Protein AF-A0A7C7CM35-F1 (afdb_monomer)

Solvent-accessible surface area (backbone atoms only — not comparable to full-atom values): 4782 Å² total; per-residue (Å²): 134,83,58,60,60,82,75,73,42,74,70,90,50,99,65,79,44,68,46,76,50,45,58,77,36,63,41,38,70,70,49,40,51,51,52,50,59,54,45,58,73,71,70,49,77,41,75,41,73,64,85,67,55,46,91,80,67,40,62,87,93,39,65,69,58,33,53,54,43,53,50,32,44,71,91,133

Foldseek 3Di:
DDDPVNVQFDPPDVDQFEAECELVQQQPPVSVVVVQVVVVVVVHSYYDYDADDLVVPPDPPDVPSSVSVVRSHYDD

Nearest PDB structures (foldseek):
  6ncs-assembly1_B  TM=8.520E-01  e=3.729E-03  Leptospira borgpetersenii serovar Hardjo-bovis str. JB197
  1vli-assembly1_A  TM=6.682E-01  e=2.373E-02  Bacillus subtilis
  8kgc-assembly1_C  TM=3.528E-01  e=2.686E+00  Homo sapiens

Secondary structure (DSSP, 8-state):
---GGGGT---SSSS--EEEEETTTTT-HHHHHHHHHHHHTTT-SEEEE----HHHHSPTT-HHHHHHHHHTPPP-

pLDDT: mean 92.98, std 7.09, range [68.31, 98.44]

Radius of gyration: 15.78 Å; Cα contacts (8 Å, |Δi|>4): 75; chains: 1; bounding box: 40×30×35 Å

Structure (mmCIF, N/CA/C/O backbone):
data_AF-A0A7C7CM35-F1
#
_entry.id   AF-A0A7C7CM35-F1
#
loop_
_atom_site.group_PDB
_atom_site.id
_atom_site.type_symbol
_atom_site.label_atom_id
_atom_site.label_alt_id
_atom_site.label_comp_id
_atom_site.label_asym_id
_atom_site.label_entity_id
_atom_site.label_seq_id
_atom_site.pdbx_PDB_ins_code
_atom_site.Cartn_x
_atom_site.Cartn_y
_atom_site.Cartn_z
_atom_site.occupancy
_atom_site.B_iso_or_equiv
_atom_site.auth_seq_id
_atom_site.auth_comp_id
_atom_site.auth_asym_id
_atom_site.auth_atom_id
_atom_site.pdbx_PDB_model_num
ATOM 1 N N . MET A 1 1 ? 24.960 17.793 -3.409 1.00 68.31 1 MET A N 1
ATOM 2 C CA . MET A 1 1 ? 23.579 17.334 -3.680 1.00 68.31 1 MET A CA 1
ATOM 3 C C . MET A 1 1 ? 23.707 15.990 -4.389 1.00 68.31 1 MET A C 1
ATOM 5 O O . MET A 1 1 ? 24.497 15.935 -5.320 1.00 68.31 1 MET A O 1
ATOM 9 N N . LYS A 1 2 ? 23.094 14.905 -3.893 1.00 75.62 2 LYS A N 1
ATOM 10 C CA . LYS A 1 2 ? 23.189 13.580 -4.548 1.00 75.62 2 LYS A CA 1
ATOM 11 C C . LYS A 1 2 ? 22.352 13.585 -5.831 1.00 75.62 2 LYS A C 1
ATOM 13 O O . LYS A 1 2 ? 21.300 14.226 -5.833 1.00 75.62 2 LYS A O 1
ATOM 18 N N . ALA A 1 3 ? 22.793 12.907 -6.890 1.00 83.75 3 ALA A N 1
ATOM 19 C CA . ALA A 1 3 ? 21.947 12.725 -8.064 1.00 83.75 3 ALA A CA 1
ATOM 20 C C . ALA A 1 3 ? 20.815 11.738 -7.732 1.00 83.75 3 ALA A C 1
ATOM 22 O O . ALA A 1 3 ? 20.982 10.840 -6.909 1.00 83.75 3 ALA A O 1
ATOM 23 N N . LEU A 1 4 ? 19.651 11.892 -8.368 1.00 83.00 4 LEU A N 1
ATOM 24 C CA . LEU A 1 4 ? 18.490 11.022 -8.128 1.00 83.00 4 LEU A CA 1
ATOM 25 C C . LEU A 1 4 ? 18.793 9.550 -8.479 1.00 83.00 4 LEU A C 1
ATOM 27 O O . LEU A 1 4 ? 18.369 8.645 -7.763 1.00 83.00 4 LEU A O 1
ATOM 31 N N . LYS A 1 5 ? 19.618 9.311 -9.508 1.00 84.00 5 LYS A N 1
ATOM 32 C CA . LYS A 1 5 ? 20.125 7.970 -9.843 1.00 84.00 5 LYS A CA 1
ATOM 33 C C . LYS A 1 5 ? 20.949 7.346 -8.714 1.00 84.00 5 LYS A C 1
ATOM 35 O O . LYS A 1 5 ? 20.844 6.146 -8.481 1.00 84.00 5 LYS A O 1
ATOM 40 N N . ASP A 1 6 ? 21.701 8.153 -7.962 1.00 89.06 6 ASP A N 1
ATOM 41 C CA . ASP A 1 6 ? 22.557 7.680 -6.860 1.00 89.06 6 ASP A CA 1
ATOM 42 C C . ASP A 1 6 ? 21.746 7.148 -5.667 1.00 89.06 6 ASP A C 1
ATOM 44 O O . ASP A 1 6 ? 22.300 6.517 -4.768 1.00 89.06 6 ASP A O 1
ATOM 48 N N . ILE A 1 7 ? 20.440 7.428 -5.632 1.00 86.50 7 ILE A N 1
ATOM 49 C CA . ILE A 1 7 ? 19.506 6.937 -4.612 1.00 86.50 7 ILE A CA 1
ATOM 50 C C . ILE A 1 7 ? 18.485 5.941 -5.184 1.00 86.50 7 ILE A C 1
ATOM 52 O O . ILE A 1 7 ? 17.475 5.668 -4.543 1.00 86.50 7 ILE A O 1
ATOM 56 N N . GLY A 1 8 ? 18.756 5.385 -6.372 1.00 80.19 8 GLY A N 1
ATOM 57 C CA . GLY A 1 8 ? 17.956 4.317 -6.977 1.00 80.19 8 GLY A CA 1
ATOM 58 C C . GLY A 1 8 ? 16.731 4.788 -7.759 1.00 80.19 8 GLY A C 1
ATOM 59 O O . GLY A 1 8 ? 15.912 3.958 -8.141 1.00 80.19 8 GLY A O 1
ATOM 60 N N . LEU A 1 9 ? 16.591 6.091 -8.020 1.00 85.19 9 LEU A N 1
ATOM 61 C CA . LEU A 1 9 ? 15.511 6.592 -8.864 1.00 85.19 9 LEU A CA 1
ATOM 62 C C . LEU A 1 9 ? 15.912 6.484 -10.334 1.00 85.19 9 LEU A C 1
ATOM 64 O O . LEU A 1 9 ? 16.927 7.041 -10.762 1.00 85.19 9 LEU A O 1
ATOM 68 N N . ASN A 1 10 ? 15.084 5.802 -11.117 1.00 80.06 10 ASN A N 1
ATOM 69 C CA . ASN A 1 10 ? 15.186 5.814 -12.565 1.00 80.06 10 ASN A CA 1
ATOM 70 C C . ASN A 1 10 ? 14.896 7.227 -13.094 1.00 80.06 10 ASN A C 1
ATOM 72 O O . ASN A 1 10 ? 13.795 7.748 -12.933 1.00 80.06 10 ASN A O 1
ATOM 76 N N . THR A 1 11 ? 15.891 7.852 -13.722 1.00 82.62 11 THR A N 1
ATOM 77 C CA . THR A 1 11 ? 15.732 9.160 -14.378 1.00 82.62 11 THR A CA 1
ATOM 78 C C . THR A 1 11 ? 15.976 9.092 -15.882 1.00 82.62 11 THR A C 1
ATOM 80 O O . THR A 1 11 ? 16.238 10.124 -16.498 1.00 82.62 11 THR A O 1
ATOM 83 N N . ASP A 1 12 ? 15.985 7.890 -16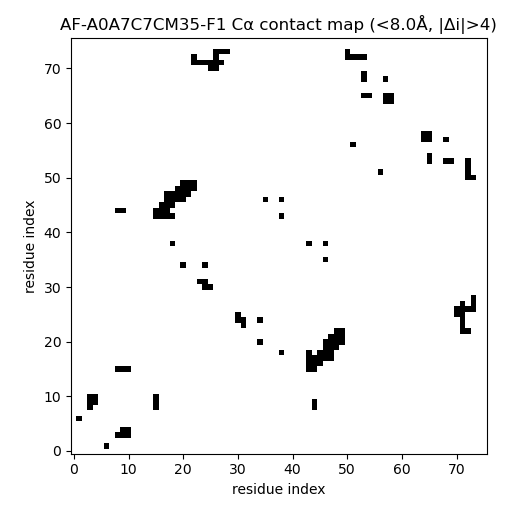.463 1.00 82.00 12 ASP A N 1
ATOM 84 C CA . ASP A 1 12 ? 16.080 7.725 -17.917 1.00 82.00 12 ASP A CA 1
ATOM 85 C C . ASP A 1 12 ? 14.760 8.126 -18.589 1.00 82.00 12 ASP A C 1
ATOM 87 O O . ASP A 1 12 ? 14.757 8.638 -19.707 1.00 82.00 12 ASP A O 1
ATOM 91 N N . ASN A 1 13 ? 13.647 7.983 -17.862 1.00 72.69 13 ASN A N 1
ATOM 92 C CA . ASN A 1 13 ? 12.345 8.511 -18.243 1.00 72.69 13 ASN A CA 1
ATOM 93 C C . ASN A 1 13 ? 12.132 9.921 -17.675 1.00 72.69 13 ASN A C 1
ATOM 95 O O . ASN A 1 13 ? 12.522 10.231 -16.550 1.00 72.69 13 ASN A O 1
ATOM 99 N N . ALA A 1 14 ? 11.422 10.767 -18.427 1.00 81.62 14 ALA A N 1
ATOM 100 C CA . ALA A 1 14 ? 11.022 12.100 -17.965 1.00 81.62 14 ALA A CA 1
ATOM 101 C C . ALA A 1 14 ? 9.959 12.065 -16.844 1.00 81.62 14 ALA A C 1
ATOM 103 O O . ALA A 1 14 ? 9.651 13.096 -16.250 1.00 81.62 14 ALA A O 1
ATOM 104 N N . THR A 1 15 ? 9.360 10.902 -16.566 1.00 88.88 15 THR A N 1
ATOM 105 C CA . THR A 1 15 ? 8.305 10.711 -15.561 1.00 88.88 15 THR A CA 1
ATOM 106 C C . THR A 1 15 ? 8.625 9.503 -14.695 1.00 88.88 15 THR A C 1
ATOM 108 O O . THR A 1 15 ? 8.914 8.437 -15.227 1.00 88.88 15 THR A O 1
ATOM 111 N N . TYR A 1 16 ? 8.535 9.688 -13.378 1.00 90.25 16 TYR A N 1
ATOM 112 C CA . TYR A 1 16 ? 8.681 8.635 -12.379 1.00 90.25 16 TYR A CA 1
ATOM 113 C C . TYR A 1 16 ? 7.294 8.150 -11.950 1.00 90.25 16 TYR A C 1
ATOM 115 O O . TYR A 1 16 ? 6.499 8.929 -11.416 1.00 90.25 16 TYR A O 1
ATOM 123 N N . ILE A 1 17 ? 6.984 6.884 -12.205 1.00 93.12 17 ILE A N 1
ATOM 124 C CA . ILE A 1 17 ? 5.656 6.307 -12.005 1.00 93.12 17 ILE A CA 1
ATOM 125 C C . ILE A 1 17 ? 5.627 5.521 -10.695 1.00 93.12 17 ILE A C 1
ATOM 127 O O . ILE A 1 17 ? 6.384 4.572 -10.496 1.00 93.12 17 ILE A O 1
ATOM 131 N N . ILE A 1 18 ? 4.701 5.896 -9.811 1.00 95.56 18 ILE A N 1
ATOM 132 C CA . ILE A 1 18 ? 4.473 5.229 -8.527 1.00 95.56 18 ILE A CA 1
ATOM 133 C C . ILE A 1 18 ? 3.108 4.541 -8.563 1.00 95.56 18 ILE A C 1
ATOM 135 O O . ILE A 1 18 ? 2.078 5.209 -8.651 1.00 95.56 18 ILE A O 1
ATOM 139 N N . ALA A 1 19 ? 3.090 3.214 -8.443 1.00 97.56 19 ALA A N 1
ATOM 140 C CA . ALA A 1 19 ? 1.866 2.461 -8.202 1.00 97.56 19 ALA A CA 1
ATOM 141 C C . ALA A 1 19 ? 1.446 2.603 -6.730 1.00 97.56 19 ALA A C 1
ATOM 143 O O . ALA A 1 19 ? 2.078 2.047 -5.828 1.00 97.56 19 ALA A O 1
ATOM 144 N N . GLU A 1 20 ? 0.373 3.352 -6.476 1.00 98.19 20 GLU A N 1
ATOM 145 C CA . GLU A 1 20 ? -0.205 3.471 -5.137 1.00 98.19 20 GLU A CA 1
ATOM 146 C C . GLU A 1 20 ? -0.974 2.197 -4.778 1.00 98.19 20 GLU A C 1
ATOM 148 O O . GLU A 1 20 ? -2.108 1.992 -5.213 1.00 98.19 20 GLU A O 1
ATOM 153 N N . ILE A 1 21 ? -0.359 1.346 -3.956 1.00 98.12 21 ILE A N 1
ATOM 154 C CA . ILE A 1 21 ? -1.029 0.198 -3.343 1.00 98.12 21 ILE A CA 1
ATOM 155 C C . ILE A 1 21 ? -1.947 0.683 -2.215 1.00 98.12 21 ILE A C 1
ATOM 157 O O . ILE A 1 21 ? -3.047 0.154 -2.047 1.00 98.12 21 ILE A O 1
ATOM 161 N N . GLY A 1 22 ? -1.531 1.711 -1.469 1.00 97.69 22 GLY A N 1
ATOM 162 C CA . GLY A 1 22 ? -2.343 2.301 -0.407 1.00 97.69 22 GLY A CA 1
ATOM 163 C C . GLY A 1 22 ? -2.734 1.260 0.641 1.00 97.69 22 GLY A C 1
ATOM 164 O O . GLY A 1 22 ? -1.850 0.668 1.254 1.00 97.69 22 GLY A O 1
ATOM 165 N N . ILE A 1 23 ? -4.042 1.036 0.799 1.00 97.69 23 ILE A N 1
ATOM 166 C CA . ILE A 1 23 ? -4.629 0.006 1.671 1.00 97.69 23 ILE A CA 1
ATOM 167 C C . ILE A 1 23 ? -5.190 -1.201 0.899 1.00 97.69 23 ILE A C 1
ATOM 169 O O . ILE A 1 23 ? -5.826 -2.065 1.489 1.00 97.69 23 ILE A O 1
ATOM 173 N N . ASN A 1 24 ? -4.964 -1.326 -0.412 1.00 98.00 24 ASN A N 1
ATOM 174 C CA . ASN A 1 24 ? -5.592 -2.380 -1.233 1.00 98.00 24 ASN A CA 1
ATOM 175 C C . ASN A 1 24 ? -5.192 -3.816 -0.838 1.00 98.00 24 ASN A C 1
ATOM 177 O O . ASN A 1 24 ? -5.799 -4.775 -1.304 1.00 98.00 24 ASN A O 1
ATOM 181 N N . HIS A 1 25 ? -4.191 -3.977 0.030 1.00 97.31 25 HIS A N 1
ATOM 182 C CA . HIS A 1 25 ? -3.777 -5.266 0.583 1.00 97.31 25 HIS A CA 1
ATOM 183 C C . HIS A 1 25 ? -4.736 -5.831 1.642 1.00 97.31 25 HIS A C 1
ATOM 185 O O . HIS A 1 25 ? -4.575 -6.978 2.042 1.00 97.31 25 HIS A O 1
ATOM 191 N N . GLY A 1 26 ? -5.723 -5.073 2.129 1.00 96.44 26 GLY A N 1
ATOM 192 C CA . GLY A 1 26 ? -6.738 -5.646 3.025 1.00 96.44 26 GLY A CA 1
ATOM 193 C C . GLY A 1 26 ? -6.240 -6.025 4.426 1.00 96.44 26 GLY A C 1
ATOM 194 O O . GLY A 1 26 ? -6.939 -6.766 5.109 1.00 96.44 26 GLY A O 1
ATOM 195 N N . GLY A 1 27 ? -5.036 -5.589 4.817 1.00 95.75 27 GLY A N 1
ATOM 196 C CA . GLY A 1 27 ? -4.324 -6.085 6.008 1.00 95.75 27 GLY A CA 1
ATOM 197 C C . GLY A 1 27 ? -3.573 -7.413 5.803 1.00 95.75 27 GLY A C 1
ATOM 198 O O . GLY A 1 27 ? -2.924 -7.900 6.723 1.00 95.75 27 GLY A O 1
ATOM 199 N N . ASP A 1 28 ? -3.610 -7.992 4.600 1.00 95.62 28 ASP A N 1
ATOM 200 C CA . ASP A 1 28 ? -2.980 -9.278 4.291 1.00 95.62 28 ASP A CA 1
ATOM 201 C C . ASP A 1 28 ? -1.603 -9.090 3.625 1.00 95.62 28 ASP A C 1
ATOM 203 O O . ASP A 1 28 ? -1.469 -8.529 2.532 1.00 95.62 28 ASP A O 1
ATOM 207 N N . ILE A 1 29 ? -0.553 -9.599 4.276 1.00 95.31 29 ILE A N 1
ATOM 208 C CA . ILE A 1 29 ? 0.826 -9.526 3.777 1.00 95.31 29 ILE A CA 1
ATOM 209 C C . ILE A 1 29 ? 1.054 -10.354 2.503 1.00 95.31 29 ILE A C 1
ATOM 211 O O . ILE A 1 29 ? 1.906 -10.003 1.683 1.00 95.31 29 ILE A O 1
ATOM 215 N N . ALA A 1 30 ? 0.319 -11.451 2.312 1.00 96.62 30 ALA A N 1
ATOM 216 C CA . ALA A 1 30 ? 0.400 -12.255 1.100 1.00 96.62 30 ALA A CA 1
ATOM 217 C C . ALA A 1 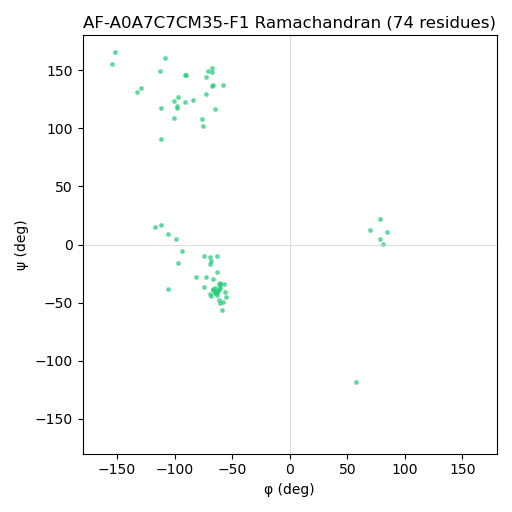30 ? -0.193 -11.488 -0.088 1.00 96.62 30 ALA A C 1
ATOM 219 O O . ALA A 1 30 ? 0.431 -11.436 -1.149 1.00 96.62 30 ALA A O 1
ATOM 220 N N . VAL A 1 31 ? -1.330 -10.813 0.114 1.00 97.56 31 VAL A N 1
ATOM 221 C CA . VAL A 1 31 ? -1.924 -9.926 -0.899 1.00 97.56 31 VAL A CA 1
ATOM 222 C C . VAL A 1 31 ? -0.998 -8.743 -1.190 1.00 97.56 31 VAL A C 1
ATOM 224 O O . VAL A 1 31 ? -0.770 -8.425 -2.354 1.00 97.56 31 VAL A O 1
ATOM 227 N N . ALA A 1 32 ? -0.381 -8.134 -0.170 1.00 97.00 32 ALA A N 1
ATOM 228 C CA . ALA A 1 32 ? 0.602 -7.064 -0.369 1.00 97.00 32 ALA A CA 1
ATOM 229 C C . ALA A 1 32 ? 1.756 -7.495 -1.295 1.00 97.00 32 ALA A C 1
ATOM 231 O O . ALA A 1 32 ? 2.103 -6.765 -2.222 1.00 97.00 32 ALA A O 1
ATOM 232 N N . LYS A 1 33 ? 2.310 -8.699 -1.097 1.00 97.44 33 LYS A N 1
ATOM 233 C CA . LYS A 1 33 ? 3.359 -9.260 -1.968 1.00 97.44 33 LYS A CA 1
ATOM 234 C C . LYS A 1 33 ? 2.868 -9.484 -3.399 1.00 97.44 33 LYS A C 1
ATOM 236 O O . LYS A 1 33 ? 3.555 -9.099 -4.339 1.00 97.44 33 LYS A O 1
ATOM 241 N N . GLN A 1 34 ? 1.660 -10.020 -3.568 1.00 98.44 34 GLN A N 1
ATOM 242 C CA . GLN A 1 34 ? 1.060 -10.200 -4.895 1.00 98.44 34 GLN A CA 1
ATOM 243 C C . GLN A 1 34 ? 0.856 -8.865 -5.627 1.00 98.44 34 GLN A C 1
ATOM 245 O O . GLN A 1 34 ? 1.074 -8.788 -6.837 1.00 98.44 34 GLN A O 1
ATOM 250 N N . LEU A 1 35 ? 0.471 -7.805 -4.909 1.00 98.38 35 LEU A N 1
ATOM 251 C CA . LEU A 1 35 ? 0.328 -6.462 -5.475 1.00 98.38 35 LEU A CA 1
ATOM 252 C C . LEU A 1 35 ? 1.680 -5.885 -5.916 1.00 98.38 35 LEU A C 1
ATOM 254 O O . LEU A 1 35 ? 1.750 -5.281 -6.986 1.00 98.38 35 LEU A O 1
ATOM 258 N N . ILE A 1 36 ? 2.751 -6.121 -5.150 1.00 98.31 36 ILE A N 1
ATOM 259 C CA . ILE A 1 36 ? 4.122 -5.756 -5.545 1.00 98.31 36 ILE A CA 1
ATOM 260 C C . ILE A 1 36 ? 4.516 -6.489 -6.832 1.00 98.31 36 ILE A C 1
ATOM 262 O O . ILE A 1 36 ? 4.924 -5.845 -7.798 1.00 98.31 36 ILE A O 1
ATOM 266 N N . ASP A 1 37 ? 4.333 -7.812 -6.880 1.00 98.31 37 ASP A N 1
ATOM 267 C CA . ASP A 1 37 ? 4.655 -8.623 -8.060 1.00 98.31 37 ASP A CA 1
ATOM 268 C C . ASP A 1 37 ? 3.847 -8.192 -9.292 1.00 98.31 37 ASP A C 1
ATOM 270 O O . ASP A 1 37 ? 4.352 -8.203 -10.416 1.00 98.31 37 ASP A O 1
ATOM 274 N N . SER A 1 38 ? 2.580 -7.814 -9.100 1.00 98.12 38 SER A N 1
ATOM 275 C CA . SER A 1 38 ? 1.727 -7.308 -10.174 1.00 98.12 38 SER A CA 1
ATOM 276 C C . SER A 1 38 ? 2.196 -5.946 -10.676 1.00 98.12 38 SER A C 1
ATOM 278 O O . SER A 1 38 ? 2.248 -5.742 -11.886 1.00 98.12 38 SER A O 1
ATOM 280 N N . ALA A 1 39 ? 2.542 -5.022 -9.778 1.00 98.06 39 ALA A N 1
ATOM 281 C CA . ALA A 1 39 ? 3.037 -3.700 -10.147 1.00 98.06 39 ALA A CA 1
ATOM 282 C C . ALA A 1 39 ? 4.391 -3.788 -10.869 1.00 98.06 39 ALA A C 1
ATOM 284 O O . ALA A 1 39 ? 4.578 -3.161 -11.905 1.00 98.06 39 ALA A O 1
ATOM 285 N N . ALA A 1 40 ? 5.308 -4.638 -10.402 1.00 96.12 40 ALA A N 1
ATOM 286 C CA . ALA A 1 40 ? 6.604 -4.831 -11.053 1.00 96.12 40 ALA A CA 1
ATOM 287 C C . ALA A 1 40 ? 6.470 -5.265 -12.528 1.00 96.12 40 ALA A C 1
AT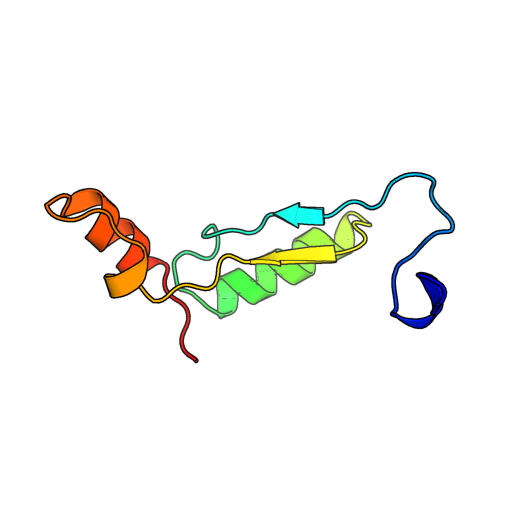OM 289 O O . ALA A 1 40 ? 7.254 -4.841 -13.377 1.00 96.12 40 ALA A O 1
ATOM 290 N N . LYS A 1 41 ? 5.439 -6.055 -12.864 1.00 97.69 41 LYS A N 1
ATOM 291 C CA . LYS A 1 41 ? 5.169 -6.506 -14.242 1.00 97.69 41 LYS A CA 1
ATOM 292 C C . LYS A 1 41 ? 4.700 -5.394 -15.185 1.00 97.69 41 LYS A C 1
ATOM 294 O O . LYS A 1 41 ? 4.732 -5.603 -16.395 1.00 97.69 41 LYS A O 1
ATOM 299 N N . THR A 1 42 ? 4.254 -4.244 -14.675 1.00 95.56 42 THR A N 1
ATOM 300 C CA . THR A 1 42 ? 3.768 -3.132 -15.510 1.00 95.56 42 THR A CA 1
ATOM 301 C C . THR A 1 42 ? 4.848 -2.100 -15.834 1.00 95.56 42 THR A C 1
ATOM 303 O O . THR A 1 42 ? 4.595 -1.197 -16.629 1.00 95.56 42 THR A O 1
ATOM 306 N N . GLY A 1 43 ? 6.051 -2.238 -15.263 1.00 90.88 43 GLY A N 1
ATOM 307 C CA . GLY A 1 43 ? 7.169 -1.326 -15.510 1.00 90.88 43 GLY A CA 1
ATOM 308 C C . GLY A 1 43 ? 7.088 -0.003 -14.743 1.00 90.88 43 GLY A C 1
ATOM 309 O O . GLY A 1 43 ? 7.698 0.972 -15.171 1.00 90.88 43 GLY A O 1
ATOM 310 N N . VAL A 1 44 ? 6.336 0.053 -13.636 1.00 93.81 44 VAL A N 1
ATOM 311 C CA . VAL A 1 44 ? 6.390 1.206 -12.719 1.00 93.81 44 VAL A CA 1
ATOM 312 C C . VAL A 1 44 ? 7.744 1.284 -12.021 1.00 93.81 44 VAL A C 1
ATOM 314 O O . VAL A 1 44 ? 8.385 0.264 -11.771 1.00 93.81 44 VAL A O 1
ATOM 317 N N . ASP A 1 45 ? 8.154 2.495 -11.655 1.00 92.25 45 ASP A N 1
ATOM 318 C CA . ASP A 1 45 ? 9.443 2.728 -11.006 1.00 92.25 45 ASP A CA 1
ATOM 319 C C . ASP A 1 45 ? 9.397 2.427 -9.500 1.00 92.25 45 ASP A C 1
ATOM 321 O O . ASP A 1 45 ? 10.405 2.059 -8.899 1.00 92.25 45 ASP A O 1
ATOM 325 N N . ALA A 1 46 ? 8.227 2.570 -8.86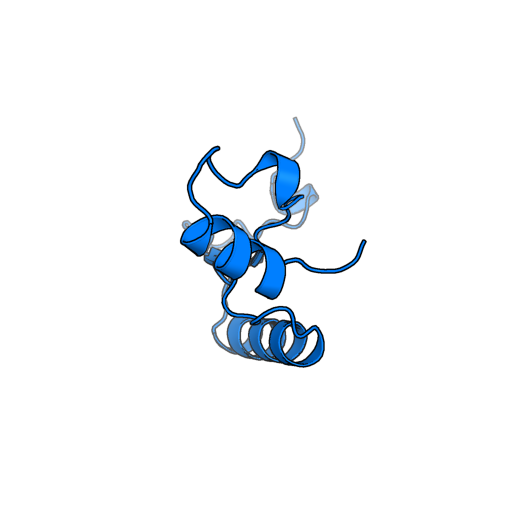7 1.00 93.75 46 ALA A N 1
ATOM 326 C CA . ALA A 1 46 ? 8.030 2.207 -7.467 1.00 93.75 46 ALA A CA 1
ATOM 327 C C . ALA A 1 46 ? 6.592 1.798 -7.142 1.00 93.75 46 ALA A C 1
ATOM 329 O O . ALA A 1 46 ? 5.640 2.086 -7.868 1.00 93.75 46 ALA A O 1
ATOM 330 N N . VAL A 1 47 ? 6.444 1.188 -5.969 1.00 97.06 47 VAL A N 1
ATOM 331 C CA . VAL A 1 47 ? 5.166 0.979 -5.286 1.00 97.06 47 VAL A CA 1
ATOM 332 C C . VAL A 1 47 ? 5.127 1.816 -4.011 1.00 97.06 47 VAL A C 1
ATOM 334 O O . VAL A 1 47 ? 6.164 2.044 -3.385 1.00 97.06 47 VAL A O 1
ATOM 337 N N . LYS A 1 48 ? 3.938 2.260 -3.600 1.00 97.75 48 LYS A N 1
ATOM 338 C CA . LYS A 1 48 ? 3.749 3.010 -2.352 1.00 97.75 48 LYS A CA 1
ATOM 339 C C . LYS A 1 48 ? 2.630 2.411 -1.504 1.00 97.75 48 LYS A C 1
ATOM 341 O O . LYS A 1 48 ? 1.550 2.103 -2.001 1.00 97.75 48 LYS A O 1
ATOM 346 N N . PHE A 1 49 ? 2.908 2.267 -0.212 1.00 97.62 49 PHE A N 1
ATOM 347 C CA . PHE A 1 49 ? 1.967 1.812 0.811 1.00 97.62 49 PHE A CA 1
ATOM 348 C C . PHE A 1 49 ? 1.562 2.971 1.721 1.00 97.62 49 PHE A C 1
ATOM 350 O O . PHE A 1 49 ? 2.257 3.988 1.807 1.00 97.62 49 PHE A O 1
ATOM 357 N N . GLN A 1 50 ? 0.443 2.802 2.422 1.00 96.88 50 GLN A N 1
ATOM 358 C CA . GLN A 1 50 ? 0.063 3.677 3.525 1.00 96.88 50 GLN A CA 1
ATOM 359 C C . GLN A 1 50 ? 0.416 2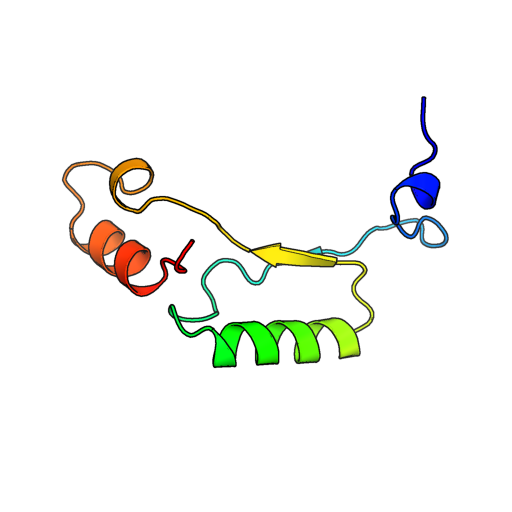.998 4.847 1.00 96.88 50 GLN A C 1
ATOM 361 O O . GLN A 1 50 ? -0.226 2.035 5.246 1.00 96.88 50 GLN A O 1
ATOM 366 N N . THR A 1 51 ? 1.436 3.516 5.527 1.00 94.00 51 THR A N 1
ATOM 367 C CA . THR A 1 51 ? 1.792 3.102 6.888 1.00 94.00 51 THR A CA 1
ATOM 368 C C . THR A 1 51 ? 1.174 4.083 7.871 1.00 94.00 51 THR A C 1
ATOM 370 O O . THR A 1 51 ? 1.374 5.293 7.752 1.00 94.00 51 THR A O 1
ATOM 373 N N . PHE A 1 52 ? 0.424 3.579 8.842 1.00 95.25 52 PHE A N 1
ATOM 374 C CA . PHE A 1 52 ? -0.197 4.391 9.879 1.00 95.25 52 PHE A CA 1
ATOM 375 C C . PHE A 1 52 ? -0.429 3.552 11.130 1.00 95.25 52 PHE A C 1
ATOM 377 O O . PHE A 1 52 ? -0.579 2.339 11.039 1.00 95.25 52 PHE A O 1
ATOM 384 N N . LEU A 1 53 ? -0.499 4.232 12.273 1.00 95.56 53 LEU A N 1
ATOM 385 C CA . LEU A 1 53 ? -1.156 3.705 13.461 1.00 95.56 53 LEU A CA 1
ATOM 386 C C . LEU A 1 53 ? -2.610 4.156 13.414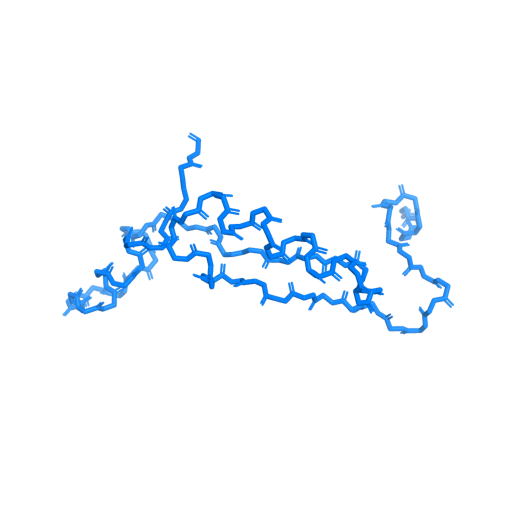 1.00 95.56 53 LEU A C 1
ATOM 388 O O . LEU A 1 53 ? -2.867 5.363 13.315 1.00 95.56 53 LEU A O 1
ATOM 392 N N . THR A 1 54 ? -3.555 3.218 13.442 1.00 96.81 54 THR A N 1
ATOM 393 C CA . THR A 1 54 ? -4.981 3.540 13.247 1.00 96.81 54 THR A CA 1
ATOM 394 C C . THR A 1 54 ? -5.463 4.588 14.250 1.00 96.81 54 THR A C 1
ATOM 396 O O . THR A 1 54 ? -6.133 5.551 13.877 1.00 96.81 54 THR A O 1
ATOM 399 N N . GLU A 1 55 ? -5.021 4.471 15.500 1.00 95.94 55 GLU A N 1
ATOM 400 C CA . GLU A 1 55 ? -5.345 5.361 16.614 1.00 95.94 55 GLU A CA 1
ATOM 401 C C . GLU A 1 55 ? -4.839 6.797 16.404 1.00 95.94 55 GLU A C 1
ATOM 403 O O . GLU A 1 55 ? -5.387 7.734 16.978 1.00 95.94 55 GLU A O 1
ATOM 408 N N . GLN A 1 56 ? -3.807 6.984 15.577 1.00 96.38 56 GLN A N 1
ATOM 409 C CA . GLN A 1 56 ? -3.240 8.298 15.257 1.00 96.38 56 GLN A CA 1
ATOM 410 C C . GLN A 1 56 ? -3.780 8.875 13.942 1.00 96.38 56 GLN A C 1
ATOM 412 O O . GLN A 1 56 ? -3.610 10.065 13.673 1.00 96.38 56 GLN A O 1
ATOM 417 N N . ARG A 1 57 ? -4.400 8.040 13.099 1.00 95.88 57 ARG A N 1
ATOM 418 C CA . ARG A 1 57 ? -4.832 8.415 11.747 1.00 95.88 57 ARG A CA 1
ATOM 419 C C . ARG A 1 57 ? -6.338 8.606 11.622 1.00 95.88 57 ARG A C 1
ATOM 421 O O . ARG A 1 57 ? -6.761 9.483 10.862 1.00 95.88 57 ARG A O 1
ATOM 428 N N . ALA A 1 58 ? -7.123 7.771 12.297 1.00 97.12 58 ALA A N 1
ATOM 429 C CA . ALA A 1 58 ? -8.573 7.803 12.215 1.00 97.12 58 ALA A CA 1
ATOM 430 C C . ALA A 1 58 ? -9.124 9.093 12.857 1.00 97.12 58 ALA A C 1
ATOM 432 O O . ALA A 1 58 ? -8.669 9.490 13.933 1.00 97.12 58 ALA A O 1
ATOM 433 N N . PRO A 1 59 ? -10.101 9.768 12.227 1.00 95.25 59 PRO A N 1
ATOM 434 C CA . PRO A 1 59 ? -10.740 10.929 12.825 1.00 95.25 59 PRO A CA 1
ATOM 435 C C . PRO A 1 59 ? -11.551 10.522 14.060 1.00 95.25 59 PRO A C 1
ATOM 437 O O . PRO A 1 59 ? -12.271 9.521 14.052 1.00 95.25 59 PRO A O 1
ATOM 440 N N . ALA A 1 60 ? -11.455 11.325 15.120 1.00 94.62 60 ALA A N 1
ATOM 441 C CA . ALA A 1 60 ? -12.187 11.083 16.358 1.00 94.62 60 ALA A CA 1
ATOM 442 C C . ALA A 1 60 ? -13.705 11.038 16.109 1.00 94.62 60 ALA A C 1
ATOM 444 O O . ALA A 1 60 ? -14.252 11.861 15.376 1.00 94.62 60 ALA A O 1
ATOM 445 N N . GLY A 1 61 ? -14.383 10.077 16.740 1.00 95.75 61 GLY A N 1
ATOM 446 C CA . GLY A 1 61 ? -15.835 9.913 16.634 1.00 95.75 61 GLY A CA 1
ATOM 447 C C . GLY A 1 61 ? -16.328 9.236 15.351 1.00 95.75 61 GLY A C 1
ATOM 448 O O . GLY A 1 61 ? -17.537 9.129 15.170 1.00 95.75 61 GLY A O 1
ATOM 449 N N . ASN A 1 62 ? -15.436 8.756 14.475 1.00 97.62 62 ASN A N 1
ATOM 450 C CA . ASN A 1 62 ? -15.818 8.006 13.279 1.00 97.62 62 ASN A CA 1
ATOM 451 C C . ASN A 1 62 ? -15.392 6.533 13.383 1.00 97.62 62 ASN A C 1
ATOM 453 O O . ASN A 1 62 ? -14.287 6.161 12.984 1.00 97.62 62 ASN A O 1
ATOM 457 N N . GLN A 1 63 ? -16.289 5.700 13.918 1.00 97.62 63 GLN A N 1
ATOM 458 C CA . GLN A 1 63 ? -16.031 4.270 14.106 1.00 97.62 63 GLN A CA 1
ATOM 459 C C . GLN A 1 63 ? -15.864 3.526 12.775 1.00 97.62 63 GLN A C 1
ATOM 461 O O . GLN A 1 63 ? -14.997 2.671 12.663 1.00 97.62 63 GLN A O 1
ATOM 466 N N . GLU A 1 64 ? -16.628 3.890 11.744 1.00 98.12 64 GLU A N 1
ATOM 467 C CA . GLU A 1 64 ? -16.556 3.237 10.432 1.00 98.12 64 GLU A CA 1
ATOM 468 C C . GLU A 1 64 ? -15.168 3.399 9.798 1.00 98.12 64 GLU A C 1
ATOM 470 O O . GLU A 1 64 ? -14.552 2.428 9.358 1.00 98.12 64 GLU A O 1
ATOM 475 N N . VAL A 1 65 ? -14.631 4.623 9.803 1.00 97.62 65 VAL A N 1
ATOM 476 C CA . VAL A 1 65 ? -13.279 4.885 9.295 1.00 97.62 65 VAL A CA 1
ATOM 477 C C . VAL A 1 65 ? -12.229 4.208 10.170 1.00 97.62 65 VAL A C 1
ATOM 479 O O . VAL A 1 65 ? -11.254 3.683 9.632 1.00 97.62 65 VAL A O 1
ATOM 482 N N . PHE A 1 66 ? -12.419 4.192 11.492 1.00 98.12 66 PHE A N 1
ATOM 483 C CA . PHE A 1 66 ? -11.523 3.473 12.394 1.00 98.12 66 PHE A CA 1
ATOM 484 C C . PHE A 1 66 ? -11.461 1.985 12.035 1.00 98.12 66 PHE A C 1
ATOM 486 O O . PHE A 1 66 ? -10.370 1.456 11.851 1.00 98.12 66 PHE A O 1
ATOM 493 N N . ASP A 1 67 ? -12.607 1.330 11.858 1.00 97.88 67 ASP A N 1
ATOM 494 C CA . ASP A 1 67 ? -12.688 -0.100 11.552 1.00 97.88 67 ASP A CA 1
ATOM 495 C C . ASP A 1 67 ? -12.073 -0.427 10.187 1.00 97.88 67 ASP A C 1
ATOM 497 O O . ASP A 1 67 ? -11.339 -1.412 10.051 1.00 97.88 67 ASP A O 1
ATOM 501 N N . ILE A 1 68 ? -12.312 0.428 9.182 1.00 97.56 68 ILE A N 1
ATOM 502 C CA . ILE A 1 68 ? -11.658 0.316 7.876 1.00 97.56 68 ILE A CA 1
ATOM 503 C C . ILE A 1 68 ? -10.147 0.393 8.061 1.00 97.56 68 ILE A C 1
ATOM 505 O O . ILE A 1 68 ? -9.444 -0.524 7.648 1.00 97.56 68 ILE A O 1
ATOM 509 N N . LEU A 1 69 ? -9.625 1.447 8.682 1.00 97.31 69 LEU A N 1
ATOM 510 C CA . LEU A 1 69 ? -8.181 1.610 8.830 1.00 97.31 69 LEU A CA 1
ATOM 511 C C . LEU A 1 69 ? -7.570 0.475 9.659 1.00 97.31 69 LEU A C 1
ATOM 513 O O . LEU A 1 69 ? -6.553 -0.076 9.245 1.00 97.31 69 LEU A O 1
ATOM 517 N N . LYS A 1 70 ? -8.240 0.035 10.730 1.00 97.00 70 LYS A N 1
ATOM 518 C CA . LYS A 1 70 ? -7.747 -1.038 11.600 1.00 97.00 70 LYS A CA 1
ATOM 519 C C . LYS A 1 70 ? -7.624 -2.365 10.872 1.00 97.00 70 LYS A C 1
ATOM 521 O O . LYS A 1 70 ? -6.631 -3.066 11.037 1.00 97.00 70 LYS A O 1
ATOM 526 N N . LYS A 1 71 ? -8.601 -2.692 10.023 1.00 97.00 71 LYS A N 1
ATOM 527 C CA . LYS A 1 71 ? -8.546 -3.883 9.168 1.00 97.00 71 LYS A CA 1
ATOM 528 C C . LYS A 1 71 ? -7.353 -3.850 8.209 1.00 97.00 71 LYS A C 1
ATOM 530 O O . LYS A 1 71 ? -6.821 -4.900 7.872 1.00 97.00 71 LYS A O 1
ATOM 535 N N . HIS A 1 72 ? -6.967 -2.665 7.746 1.00 97.44 72 HIS A N 1
ATOM 536 C CA . HIS A 1 72 ? -5.925 -2.488 6.740 1.00 97.44 72 HIS A CA 1
ATOM 537 C C . HIS A 1 72 ? -4.555 -2.129 7.329 1.00 97.44 72 HIS A C 1
ATOM 539 O O . HIS A 1 72 ? -3.627 -1.867 6.574 1.00 97.44 72 HIS A O 1
ATOM 545 N N . GLU A 1 73 ? -4.400 -2.109 8.648 1.00 96.31 73 GLU A N 1
ATOM 546 C CA . G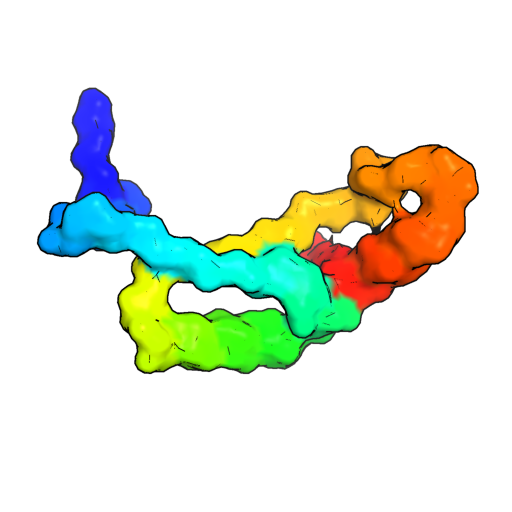LU A 1 73 ? -3.128 -1.812 9.302 1.00 96.31 73 GLU A CA 1
ATOM 547 C C . GLU A 1 73 ? -2.156 -2.997 9.151 1.00 96.31 73 GLU A C 1
ATOM 549 O O . GLU A 1 73 ? -2.515 -4.144 9.417 1.00 96.31 73 GLU A O 1
ATOM 554 N N . LEU A 1 74 ? -0.924 -2.738 8.697 1.00 90.69 74 LEU A N 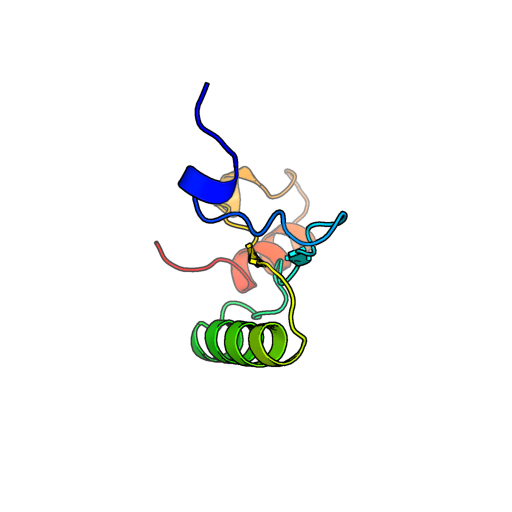1
ATOM 555 C CA . LEU A 1 74 ? 0.125 -3.763 8.611 1.00 90.69 74 LEU A CA 1
ATOM 556 C C . LEU A 1 74 ? 0.938 -3.825 9.913 1.00 90.69 74 LEU A C 1
ATOM 558 O O . LEU A 1 74 ? 1.180 -2.780 10.520 1.00 90.69 74 LEU A O 1
ATOM 562 N N . PRO A 1 75 ? 1.408 -5.020 10.321 1.00 82.94 75 PRO A N 1
ATOM 563 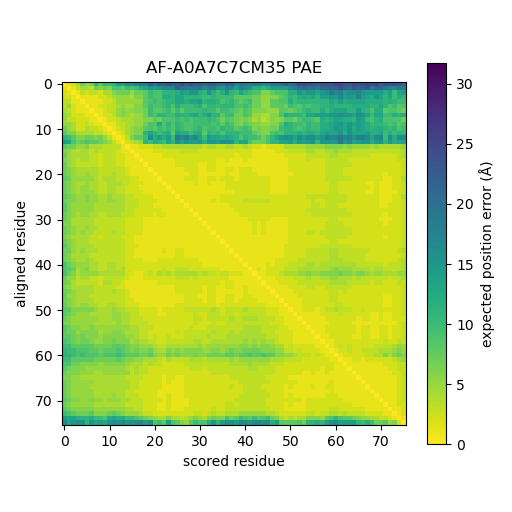C CA . PRO A 1 75 ? 2.271 -5.165 11.487 1.00 82.94 75 PRO A CA 1
ATOM 564 C C . PRO A 1 75 ? 3.646 -4.519 11.250 1.00 82.94 75 PRO A C 1
ATOM 566 O O . PRO A 1 75 ? 4.150 -4.519 10.124 1.00 82.94 75 PRO A O 1
ATOM 569 N N . PHE A 1 76 ? 4.242 -4.001 12.325 1.00 72.81 76 PHE A N 1
ATOM 570 C CA . PHE A 1 76 ? 5.587 -3.410 12.379 1.00 72.81 76 PHE A CA 1
ATOM 571 C C . PHE A 1 76 ? 6.580 -4.343 13.074 1.00 72.81 76 PHE A C 1
ATOM 573 O O . PHE A 1 76 ? 6.168 -5.034 14.035 1.00 72.81 76 PHE A O 1
#

Sequence (76 aa):
MKALKDIGLNTDNATYIIAEIGINHGGDIAVAKQLIDSAAKTGVDAVKFQTFLTEQRAPAGNQEVFDILKKHELPF

Mean predicted aligned error: 4.23 Å